Protein AF-A0A1S4B199-F1 (afdb_monomer)

Radius of gyration: 15.04 Å; Cα contacts (8 Å, |Δi|>4): 97; chains: 1; bounding box: 42×39×37 Å

Solvent-accessible surface area (backbone atoms only — not comparable to full-atom values): 6496 Å² total; per-residue (Å²): 125,69,91,77,43,70,54,49,47,54,43,43,67,38,82,97,42,52,61,65,54,25,50,35,50,32,72,78,30,80,40,65,65,60,47,47,56,65,63,66,38,84,92,54,53,70,67,56,45,28,45,66,43,18,76,41,61,27,91,49,101,77,78,59,77,42,52,51,31,54,71,54,19,32,50,55,38,51,66,75,67,50,90,58,92,82,66,64,75,83,47,56,87,75,52,81,85,73,89,81,88,73,77,92,128

pLDDT: mean 81.28, std 19.4, range [34.84, 98.06]

Organism: Nicotiana tabacum (NCBI:txid4097)

Mean predicted aligned error: 8.83 Å

Nearest PDB structures (foldseek):
  7f6l-assembly1_B  TM=8.588E-01  e=7.393E-06  Homo sapiens
  2ziv-assembly1_B  TM=8.925E-01  e=1.839E-05  Homo sapiens
  4p0s-assembly1_B  TM=8.984E-01  e=2.666E-03  Homo sapiens

Secondary structure (DSSP, 8-state):
-GGG-HHHHHHHHSTT--HHHHHHHHHHS-SHHHHHHHHT-TTS-HHHHHTTTTT-EE--TTS--EE--HHHHHHHHHHHH-S-TT--GGGGGG-TTS-------

Sequence (105 aa):
MIKKSPWLKALVAIPKVQPRFAIAIWKKYPTMKSLLHVYMDPSKSVHEKEFLLKDLKVENMLGDDRKLGEICSRRVYRILMAQCGSIKTDDIESGADFFSQHSAE

InterPro domains:
  IPR033310 Mms4/EME1/EME2 [PTHR21077] (2-93)
  IPR042530 EME1/EME2, C-terminal domain [G3DSA:1.10.150.670] (3-92)

Foldseek 3Di:
DQPPQPQLVVQCPQPPRHSLLSVLCCVVQVDPCSLVVVLVPPVDDPVCQLCVQQQRFRDDPPPPRDGSHNLSSNLVSCCSVPPDPVQDSVCSVPPRPDDDPPDDD

Structure (mmCIF, N/CA/C/O backbone):
data_AF-A0A1S4B199-F1
#
_entry.id   AF-A0A1S4B199-F1
#
loop_
_atom_site.group_PDB
_atom_site.id
_atom_site.type_symbol
_atom_site.label_atom_id
_atom_site.label_alt_id
_atom_site.label_comp_id
_atom_site.label_asym_id
_atom_site.label_entity_id
_atom_site.label_seq_id
_atom_site.pdbx_PDB_ins_code
_atom_site.Cartn_x
_atom_site.Cartn_y
_atom_site.Cartn_z
_atom_site.occupancy
_atom_site.B_iso_or_equiv
_atom_site.auth_seq_id
_atom_site.auth_comp_id
_atom_site.auth_asym_id
_atom_site.auth_atom_id
_atom_site.pdbx_PDB_model_num
ATOM 1 N N . MET A 1 1 ? -12.611 -0.487 16.309 1.00 52.25 1 MET A N 1
ATOM 2 C CA . MET A 1 1 ? -12.878 -0.156 14.888 1.00 52.25 1 MET A CA 1
ATOM 3 C C . MET A 1 1 ? -12.278 -1.160 13.895 1.00 52.25 1 MET A C 1
ATOM 5 O O . MET A 1 1 ? -13.003 -1.580 13.006 1.00 52.25 1 MET A O 1
ATOM 9 N N . ILE A 1 2 ? -11.039 -1.649 14.073 1.00 56.91 2 ILE A N 1
ATOM 10 C CA . ILE A 1 2 ? -10.387 -2.621 13.154 1.00 56.91 2 ILE A CA 1
ATOM 11 C C . ILE A 1 2 ? -11.150 -3.958 12.994 1.00 56.91 2 ILE A C 1
ATOM 13 O O . ILE A 1 2 ? -11.106 -4.587 11.941 1.00 56.91 2 ILE A O 1
ATOM 17 N N . LYS A 1 3 ? -11.902 -4.394 14.016 1.00 57.59 3 LYS A N 1
ATOM 18 C CA . LYS A 1 3 ? -12.475 -5.752 14.087 1.00 57.59 3 LYS A CA 1
ATOM 19 C C . LYS A 1 3 ? -13.480 -6.118 12.971 1.00 57.59 3 LYS A C 1
ATOM 21 O O . LYS A 1 3 ? -13.657 -7.315 12.748 1.00 57.59 3 LYS A O 1
ATOM 26 N N . LYS A 1 4 ? -14.091 -5.155 12.260 1.00 77.50 4 LYS A N 1
ATOM 27 C CA . LYS A 1 4 ? -15.182 -5.421 11.292 1.00 77.50 4 LYS A CA 1
ATOM 28 C C . LYS A 1 4 ? -14.789 -5.431 9.810 1.00 77.50 4 LYS A C 1
ATOM 30 O O . LYS A 1 4 ? -15.499 -6.058 9.040 1.00 77.50 4 LYS A O 1
ATOM 35 N N . SER A 1 5 ? -13.702 -4.776 9.396 1.00 89.00 5 SER A N 1
ATOM 36 C CA . SER A 1 5 ? -13.332 -4.695 7.971 1.00 89.00 5 SER A CA 1
ATOM 37 C C . SER A 1 5 ? -12.278 -5.753 7.622 1.00 89.00 5 SER A C 1
ATOM 39 O O . SER A 1 5 ? -11.148 -5.641 8.107 1.00 89.00 5 SER A O 1
ATOM 41 N N . PRO A 1 6 ? -12.594 -6.764 6.785 1.00 93.62 6 PRO A N 1
ATOM 42 C CA . PRO A 1 6 ? -11.598 -7.718 6.292 1.00 93.62 6 PRO A CA 1
ATOM 43 C C . PRO A 1 6 ? -10.467 -7.019 5.537 1.00 93.62 6 PRO A C 1
ATOM 45 O O . PRO A 1 6 ? -9.307 -7.384 5.684 1.00 93.62 6 PRO A O 1
ATOM 48 N N . TRP A 1 7 ? -10.793 -5.955 4.800 1.00 94.75 7 TRP A N 1
ATOM 49 C CA . TRP A 1 7 ? -9.808 -5.183 4.054 1.00 94.75 7 TRP A CA 1
ATOM 50 C C . TRP A 1 7 ? -8.817 -4.453 4.967 1.00 94.75 7 TRP A C 1
ATOM 52 O O . TRP A 1 7 ? -7.610 -4.527 4.760 1.00 94.75 7 TRP A O 1
ATOM 62 N N . LEU A 1 8 ? -9.302 -3.816 6.036 1.00 94.69 8 LEU A N 1
ATOM 63 C CA . LEU A 1 8 ? -8.412 -3.174 7.004 1.00 94.69 8 LEU A CA 1
ATOM 64 C C . LEU A 1 8 ? -7.534 -4.206 7.727 1.00 94.69 8 LEU A C 1
ATOM 66 O O . LEU A 1 8 ? -6.359 -3.943 7.958 1.00 94.69 8 LEU A O 1
ATOM 70 N N . LYS A 1 9 ? -8.073 -5.392 8.045 1.00 94.62 9 LYS A N 1
ATOM 71 C CA . LYS A 1 9 ? -7.271 -6.495 8.599 1.00 94.62 9 LYS A CA 1
ATOM 72 C C . LYS A 1 9 ? -6.176 -6.939 7.628 1.00 94.62 9 LYS A C 1
ATOM 74 O O . LYS A 1 9 ? -5.048 -7.122 8.066 1.00 94.62 9 LYS A O 1
ATOM 79 N N . ALA A 1 10 ? -6.489 -7.054 6.337 1.00 94.06 10 ALA A N 1
ATOM 80 C CA . ALA A 1 10 ? -5.510 -7.402 5.311 1.00 94.06 10 ALA A CA 1
ATOM 81 C C . ALA A 1 10 ? -4.389 -6.356 5.214 1.00 94.06 10 ALA A C 1
ATOM 83 O O . ALA A 1 10 ? -3.222 -6.724 5.220 1.00 94.06 10 ALA A O 1
ATOM 84 N N . LEU A 1 11 ? -4.722 -5.060 5.223 1.00 94.25 11 LEU A N 1
ATOM 85 C CA . LEU A 1 11 ? -3.724 -3.982 5.233 1.00 94.25 11 LEU A CA 1
ATOM 86 C C . LEU A 1 11 ? -2.827 -4.013 6.480 1.00 94.25 11 LEU A C 1
ATOM 88 O O . LEU A 1 11 ? -1.632 -3.760 6.376 1.00 94.25 11 LEU A O 1
ATOM 92 N N . VAL A 1 12 ? -3.389 -4.321 7.653 1.00 92.69 12 VAL A N 1
ATOM 93 C CA . VAL A 1 12 ? -2.626 -4.457 8.909 1.00 92.69 12 VAL A CA 1
ATOM 94 C C . VAL A 1 12 ? -1.731 -5.702 8.904 1.00 92.69 12 VAL A C 1
ATOM 96 O O . VAL A 1 12 ? -0.687 -5.694 9.546 1.00 92.69 12 VAL A O 1
ATOM 99 N N . ALA A 1 13 ? -2.118 -6.758 8.186 1.00 91.38 13 ALA A N 1
ATOM 100 C CA . ALA A 1 13 ? -1.329 -7.982 8.062 1.00 91.38 13 ALA A CA 1
ATOM 101 C C . ALA A 1 13 ? -0.112 -7.830 7.134 1.00 91.38 13 ALA A C 1
ATOM 103 O O . ALA A 1 13 ? 0.748 -8.707 7.119 1.00 91.38 13 ALA A O 1
ATOM 104 N N . ILE A 1 14 ? -0.018 -6.730 6.377 1.00 89.56 14 ILE A N 1
ATOM 105 C CA . ILE A 1 14 ? 1.152 -6.439 5.551 1.00 89.56 14 ILE A CA 1
ATOM 106 C C . ILE A 1 14 ? 2.369 -6.212 6.469 1.00 89.56 14 ILE A C 1
ATOM 108 O O . ILE A 1 14 ? 2.344 -5.301 7.304 1.00 89.56 14 ILE A O 1
ATOM 112 N N . PRO A 1 15 ? 3.462 -6.982 6.315 1.00 85.69 15 PRO A N 1
ATOM 113 C CA . PRO A 1 15 ? 4.638 -6.858 7.169 1.00 85.69 15 PRO A CA 1
ATOM 114 C C . PRO A 1 15 ? 5.189 -5.435 7.189 1.00 85.69 15 PRO A C 1
ATOM 116 O O . PRO A 1 15 ? 5.192 -4.737 6.175 1.00 85.69 15 PRO A O 1
ATOM 119 N N . LYS A 1 16 ? 5.651 -4.982 8.359 1.00 85.06 16 LYS A N 1
ATOM 120 C CA . LYS A 1 16 ? 6.218 -3.637 8.567 1.00 85.06 16 LYS A CA 1
ATOM 121 C C . LYS A 1 16 ? 5.261 -2.467 8.205 1.00 85.06 16 LYS A C 1
ATOM 123 O O . LYS A 1 16 ? 5.692 -1.312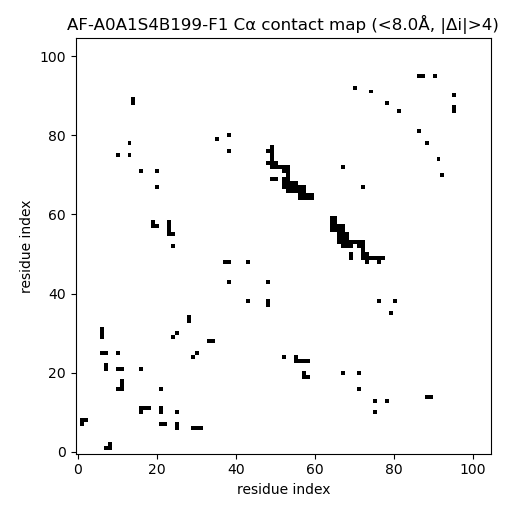 8.236 1.00 85.06 16 LYS A O 1
ATOM 128 N N . VAL A 1 17 ? 3.983 -2.705 7.878 1.00 87.56 17 VAL A N 1
ATOM 129 C CA . VAL A 1 17 ? 2.962 -1.651 7.739 1.00 87.56 17 VAL A CA 1
ATOM 130 C C . VAL A 1 17 ? 2.323 -1.411 9.099 1.00 87.56 17 VAL A C 1
ATOM 132 O O . VAL A 1 17 ? 1.740 -2.296 9.715 1.00 87.56 17 VAL A O 1
ATOM 135 N N . GLN A 1 18 ? 2.439 -0.183 9.593 1.00 87.19 18 GLN A N 1
ATOM 136 C CA . GLN A 1 18 ? 1.883 0.172 10.893 1.00 87.19 18 GLN A CA 1
ATOM 137 C C . GLN A 1 18 ? 0.356 0.342 10.809 1.00 87.19 18 GLN A C 1
ATOM 139 O O . GLN A 1 18 ? -0.141 0.881 9.816 1.00 87.19 18 GLN A O 1
ATOM 144 N N . PRO A 1 19 ? -0.407 0.008 11.869 1.00 90.38 19 PRO A N 1
ATOM 145 C CA . PRO A 1 19 ? -1.866 0.131 11.862 1.00 90.38 19 PRO A CA 1
ATOM 146 C C . PRO A 1 19 ? -2.391 1.518 11.466 1.00 90.38 19 PRO A C 1
ATOM 148 O O . PRO A 1 19 ? -3.394 1.618 10.766 1.00 90.38 19 PRO A O 1
ATOM 151 N N . ARG A 1 20 ? -1.694 2.598 11.844 1.00 89.81 20 ARG A N 1
ATOM 152 C CA . ARG A 1 20 ? -2.053 3.974 11.448 1.00 89.81 20 ARG A CA 1
ATOM 153 C C . ARG A 1 20 ? -1.997 4.204 9.934 1.00 89.81 20 ARG A C 1
ATOM 155 O O . ARG A 1 20 ? -2.867 4.869 9.381 1.00 89.81 20 ARG A O 1
ATOM 162 N N . PHE A 1 21 ? -1.016 3.609 9.257 1.00 92.00 21 PHE A N 1
ATOM 163 C CA . PHE A 1 21 ? -0.868 3.688 7.805 1.00 92.00 21 PHE A CA 1
ATOM 164 C C . PHE A 1 21 ? -1.954 2.872 7.108 1.00 92.00 21 PHE A C 1
ATOM 166 O O . PHE A 1 21 ? -2.589 3.365 6.179 1.00 92.00 21 PHE A O 1
ATOM 173 N N . ALA A 1 22 ? -2.254 1.676 7.623 1.00 93.94 22 ALA A N 1
ATOM 174 C CA . ALA A 1 22 ? -3.373 0.868 7.148 1.00 93.94 22 ALA A CA 1
ATOM 175 C C . ALA A 1 22 ? -4.718 1.611 7.267 1.00 93.94 22 ALA A C 1
ATOM 177 O O . ALA A 1 22 ? -5.519 1.586 6.336 1.00 93.94 22 ALA A O 1
ATOM 178 N N . ILE A 1 23 ? -4.952 2.327 8.374 1.00 93.06 23 ILE A N 1
ATOM 179 C CA . ILE A 1 23 ? -6.157 3.149 8.563 1.00 93.06 23 ILE A CA 1
ATOM 180 C C . ILE A 1 23 ? -6.218 4.290 7.540 1.00 93.06 23 ILE A C 1
ATOM 182 O O . ILE A 1 23 ? -7.278 4.506 6.957 1.00 93.06 23 ILE A O 1
ATOM 186 N N . ALA A 1 24 ? -5.112 4.998 7.292 1.00 94.31 24 ALA A N 1
ATOM 187 C CA . ALA A 1 24 ? -5.071 6.079 6.303 1.00 94.31 24 ALA A CA 1
ATOM 188 C C . ALA A 1 24 ? -5.395 5.568 4.887 1.00 94.31 24 ALA A C 1
ATOM 190 O O . ALA A 1 24 ? -6.237 6.142 4.194 1.00 94.31 24 ALA A O 1
ATOM 191 N N . ILE A 1 25 ? -4.788 4.444 4.484 1.00 96.12 25 ILE A N 1
ATOM 192 C CA . ILE A 1 25 ? -5.058 3.796 3.191 1.00 96.12 25 ILE A CA 1
ATOM 193 C C . ILE A 1 25 ? -6.520 3.367 3.109 1.00 96.12 25 ILE A C 1
ATOM 195 O O . ILE A 1 25 ? -7.179 3.669 2.121 1.00 96.12 25 ILE A O 1
ATOM 199 N N . TRP A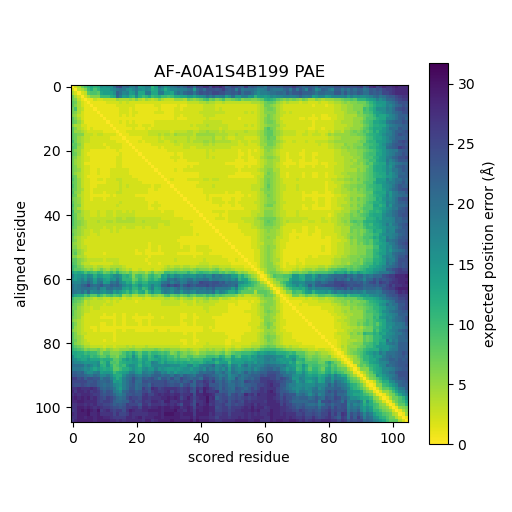 1 26 ? -7.043 2.720 4.152 1.00 95.44 26 TRP A N 1
ATOM 200 C CA . TRP A 1 26 ? -8.440 2.296 4.213 1.00 95.44 26 TRP A CA 1
ATOM 201 C C . TRP A 1 26 ? -9.416 3.476 4.118 1.00 95.44 26 TRP A C 1
ATOM 203 O O . TRP A 1 26 ? -10.423 3.370 3.430 1.00 95.44 26 TRP A O 1
ATOM 213 N N . LYS A 1 27 ? -9.121 4.622 4.740 1.00 93.94 27 LYS A N 1
ATOM 214 C CA . LYS A 1 27 ? -9.959 5.825 4.618 1.00 93.94 27 LYS A CA 1
ATOM 215 C C . LYS A 1 27 ? -10.021 6.349 3.178 1.00 93.94 27 LYS A C 1
ATOM 217 O O . LYS A 1 27 ? -11.100 6.715 2.725 1.00 93.94 27 LYS A O 1
ATOM 222 N N . LYS A 1 28 ? -8.891 6.369 2.454 1.00 96.31 28 LYS A N 1
ATOM 223 C CA . LYS A 1 28 ? -8.844 6.821 1.047 1.00 96.31 28 LYS A CA 1
ATOM 224 C C . LYS A 1 28 ? -9.377 5.777 0.062 1.00 96.31 28 LYS A C 1
ATOM 226 O O . LYS A 1 28 ? -10.005 6.136 -0.927 1.00 96.31 28 LYS A O 1
ATOM 231 N N . TYR A 1 29 ? -9.141 4.499 0.342 1.00 97.50 29 TYR A N 1
ATOM 232 C CA . TYR A 1 29 ? -9.543 3.354 -0.471 1.00 97.50 29 TYR A CA 1
ATOM 233 C C . TYR A 1 29 ? -10.282 2.329 0.409 1.00 97.50 29 TYR A C 1
ATOM 235 O O . TYR A 1 29 ? -9.679 1.350 0.873 1.00 97.50 29 TYR A O 1
ATOM 243 N N . PRO A 1 30 ? -11.595 2.530 0.655 1.00 95.19 30 PRO A N 1
ATOM 244 C CA . PRO A 1 30 ? -12.375 1.747 1.624 1.00 95.19 30 PRO A CA 1
ATOM 245 C C . PRO A 1 30 ? -12.517 0.262 1.300 1.00 95.19 30 PRO A C 1
ATOM 247 O O . PRO A 1 30 ? -12.910 -0.521 2.168 1.00 95.19 30 PRO A O 1
ATOM 250 N N . THR A 1 31 ? -12.184 -0.143 0.073 1.00 96.06 31 THR A N 1
ATOM 251 C CA . THR A 1 31 ? -12.208 -1.536 -0.382 1.00 96.06 31 THR A CA 1
ATOM 252 C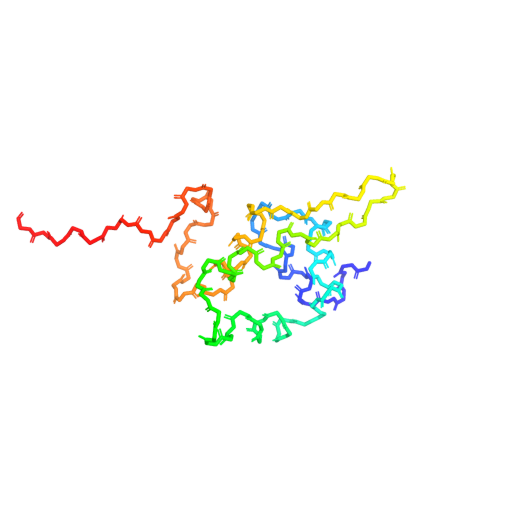 C . THR A 1 31 ? -10.918 -1.899 -1.113 1.00 96.06 31 THR A C 1
ATOM 254 O O . THR A 1 31 ? -10.301 -1.046 -1.755 1.00 96.06 31 THR A O 1
ATOM 257 N N . MET A 1 32 ? -10.556 -3.186 -1.105 1.00 95.88 32 MET A N 1
ATOM 258 C CA . MET A 1 32 ? -9.444 -3.700 -1.915 1.00 95.88 32 MET A CA 1
ATOM 259 C C . MET A 1 32 ? -9.622 -3.334 -3.396 1.00 95.88 32 MET A C 1
ATOM 261 O O . MET A 1 32 ? -8.700 -2.812 -4.015 1.00 95.88 32 MET A O 1
ATOM 265 N N . LYS A 1 33 ? -10.841 -3.505 -3.934 1.00 96.31 33 LYS A N 1
ATOM 266 C CA . LYS A 1 33 ? -11.192 -3.154 -5.319 1.00 96.31 33 LYS A CA 1
ATOM 267 C C . LYS A 1 33 ? -10.866 -1.695 -5.652 1.00 96.31 33 LYS A C 1
ATOM 269 O O . LYS A 1 33 ? -10.329 -1.437 -6.721 1.00 96.31 33 LYS A O 1
ATOM 274 N N . SER A 1 34 ? -11.160 -0.751 -4.753 1.00 97.88 34 SER A N 1
ATOM 275 C CA . SER A 1 34 ? -10.894 0.674 -5.003 1.00 97.88 34 SER A CA 1
ATOM 276 C C . SER A 1 34 ? -9.404 1.003 -5.118 1.00 97.88 34 SER A C 1
ATOM 278 O O . SER A 1 34 ? -9.039 1.835 -5.942 1.00 97.88 34 SER A O 1
ATOM 280 N N . LEU A 1 35 ? -8.543 0.329 -4.348 1.00 98.06 35 LEU A N 1
ATOM 281 C CA . LEU A 1 35 ? -7.094 0.501 -4.463 1.00 98.06 35 LEU A CA 1
ATOM 282 C C . LEU A 1 35 ? -6.553 -0.205 -5.713 1.00 98.06 35 LEU A C 1
ATOM 284 O O . LEU A 1 35 ? -5.814 0.398 -6.490 1.00 98.06 35 LEU A O 1
ATOM 288 N N . LEU A 1 36 ? -6.970 -1.457 -5.939 1.00 97.25 36 LEU A N 1
ATOM 289 C CA . LEU A 1 36 ? -6.545 -2.238 -7.102 1.00 97.25 36 LEU A CA 1
ATOM 290 C C . LEU A 1 36 ? -6.946 -1.575 -8.418 1.00 97.25 36 LEU A C 1
ATOM 292 O O . LEU A 1 36 ? -6.145 -1.566 -9.339 1.00 97.25 36 LEU A O 1
ATOM 296 N N . HIS A 1 37 ? -8.122 -0.950 -8.505 1.00 98.00 37 HIS A N 1
ATOM 297 C CA . HIS A 1 37 ? -8.543 -0.231 -9.710 1.00 98.00 37 HIS A CA 1
ATOM 298 C C . HIS A 1 37 ? -7.524 0.836 -10.142 1.00 98.00 37 HIS A C 1
ATOM 300 O O . HIS A 1 37 ? -7.237 0.970 -11.325 1.00 98.00 37 HIS A O 1
ATOM 306 N N . VAL A 1 38 ? -6.937 1.569 -9.190 1.00 97.81 38 VAL A N 1
ATOM 307 C CA . VAL A 1 38 ? -5.925 2.593 -9.495 1.00 97.81 38 VAL A CA 1
ATOM 308 C C . VAL A 1 38 ? -4.558 1.964 -9.791 1.00 97.81 38 VAL A C 1
ATOM 310 O O . VAL A 1 38 ? -3.834 2.450 -10.655 1.00 97.81 38 VAL A O 1
ATOM 313 N N . TYR A 1 39 ? -4.199 0.863 -9.124 1.00 97.44 39 TYR A N 1
ATOM 314 C CA . TYR A 1 39 ? -2.973 0.118 -9.443 1.00 97.44 39 TYR A CA 1
ATOM 315 C C . TYR A 1 39 ? -3.032 -0.619 -10.786 1.00 97.44 39 TYR A C 1
ATOM 317 O O . TYR A 1 39 ? -1.998 -0.817 -11.422 1.00 97.44 39 TYR A O 1
ATOM 325 N N . MET A 1 40 ? -4.217 -1.005 -11.247 1.00 96.06 40 MET A N 1
ATOM 326 C CA . MET A 1 40 ? -4.416 -1.707 -12.516 1.00 96.06 40 MET A CA 1
ATOM 327 C C . MET A 1 40 ? -4.608 -0.761 -13.706 1.00 96.06 40 MET A C 1
ATOM 329 O O . MET A 1 40 ? -4.739 -1.235 -14.828 1.00 96.06 40 MET A O 1
ATOM 333 N N . ASP A 1 41 ? -4.566 0.556 -13.490 1.00 97.38 41 ASP A N 1
ATOM 334 C CA . ASP A 1 41 ? -4.607 1.552 -14.560 1.00 97.38 41 ASP A CA 1
ATOM 335 C C . ASP A 1 41 ? -3.412 1.357 -15.522 1.00 97.38 41 ASP A C 1
ATOM 337 O O . ASP A 1 41 ? -2.257 1.486 -15.091 1.00 97.38 41 ASP A O 1
ATOM 341 N N . PRO A 1 42 ? -3.644 1.018 -16.805 1.00 96.62 42 PRO A N 1
ATOM 342 C CA . PRO A 1 42 ? -2.570 0.784 -17.765 1.00 96.62 42 PRO A CA 1
ATOM 343 C C . PRO A 1 42 ? -1.857 2.075 -18.186 1.00 96.62 42 PRO A C 1
ATOM 345 O O . PRO A 1 42 ? -0.749 2.001 -18.706 1.00 96.62 42 PRO A O 1
ATOM 348 N N . SER A 1 43 ? -2.450 3.251 -17.943 1.00 97.75 43 SER A N 1
ATOM 349 C CA . SER A 1 43 ? -1.828 4.543 -18.259 1.00 97.75 43 SER A CA 1
ATOM 350 C C . SER A 1 43 ? -0.724 4.942 -17.277 1.00 97.75 43 SER A C 1
ATOM 352 O O . SER A 1 43 ? 0.068 5.832 -17.576 1.00 97.75 43 SER A O 1
ATOM 354 N N . LYS A 1 44 ? -0.655 4.284 -16.111 1.00 96.75 44 LYS A N 1
ATOM 355 C CA . LYS A 1 44 ? 0.344 4.546 -15.072 1.00 96.75 44 LYS A CA 1
ATOM 356 C C . LYS A 1 44 ? 1.514 3.582 -15.175 1.00 96.75 44 LYS A C 1
ATOM 358 O O . LYS A 1 44 ? 1.335 2.361 -15.227 1.00 96.75 44 LYS A O 1
ATOM 363 N N . SER A 1 45 ? 2.718 4.125 -15.088 1.00 96.12 45 SER A N 1
ATOM 364 C CA . SER A 1 45 ? 3.937 3.339 -14.931 1.00 96.12 45 SER A CA 1
ATOM 365 C C . SER A 1 45 ? 3.961 2.590 -13.592 1.00 96.12 45 SER A C 1
ATOM 367 O O . SER A 1 45 ? 3.277 2.946 -12.628 1.00 96.12 45 SER A O 1
ATOM 369 N N . VAL A 1 46 ? 4.801 1.557 -13.503 1.00 93.69 46 VAL A N 1
ATOM 370 C CA . VAL A 1 46 ? 5.056 0.840 -12.240 1.00 93.69 46 VAL A CA 1
ATOM 371 C C . VAL A 1 46 ? 5.560 1.799 -11.157 1.00 93.69 46 VAL A C 1
ATOM 373 O O . VAL A 1 46 ? 5.109 1.723 -10.017 1.00 93.69 46 VAL A O 1
ATOM 376 N N . HIS A 1 47 ? 6.427 2.748 -11.521 1.00 93.56 47 HIS A N 1
ATOM 377 C CA . HIS A 1 47 ? 6.947 3.749 -10.593 1.00 93.56 47 HIS A CA 1
ATOM 378 C C . HIS A 1 47 ? 5.829 4.636 -10.026 1.00 93.56 47 HIS A C 1
ATOM 380 O O . HIS A 1 47 ? 5.710 4.795 -8.817 1.00 93.56 47 HIS A O 1
ATOM 386 N N . GLU A 1 48 ? 4.929 5.162 -10.855 1.00 97.12 48 GLU A N 1
ATOM 387 C CA . GLU A 1 48 ? 3.808 5.965 -10.344 1.00 97.12 48 GLU A CA 1
ATOM 388 C C . GLU A 1 48 ? 2.914 5.176 -9.380 1.00 97.12 48 GLU A C 1
ATOM 390 O O . GLU A 1 48 ? 2.425 5.725 -8.391 1.00 97.12 48 GLU A O 1
ATOM 395 N N . LYS A 1 49 ? 2.725 3.878 -9.634 1.00 97.12 49 LYS A N 1
ATOM 396 C CA . LYS A 1 49 ? 1.919 2.997 -8.781 1.00 97.12 49 LYS A CA 1
ATOM 397 C C . LYS A 1 49 ? 2.604 2.708 -7.447 1.00 97.12 49 LYS A C 1
ATOM 399 O O . LYS A 1 49 ? 1.963 2.815 -6.402 1.00 97.12 49 LYS A O 1
ATOM 404 N N . GLU A 1 50 ? 3.905 2.426 -7.459 1.00 95.50 50 GLU A N 1
ATOM 405 C CA . GLU A 1 50 ? 4.704 2.234 -6.244 1.00 95.50 50 GLU A CA 1
ATOM 406 C C . GLU A 1 50 ? 4.660 3.453 -5.316 1.00 95.50 50 GLU A C 1
ATOM 408 O O . GLU A 1 50 ? 4.663 3.306 -4.094 1.00 95.50 50 GLU A O 1
ATOM 413 N N . PHE A 1 51 ? 4.576 4.659 -5.874 1.00 96.44 51 PHE A N 1
ATOM 414 C CA . PHE A 1 51 ? 4.633 5.917 -5.128 1.00 96.44 51 PHE A CA 1
ATOM 415 C C . PHE A 1 51 ? 3.254 6.579 -4.943 1.00 96.44 51 PHE A C 1
ATOM 417 O O . PHE A 1 51 ? 3.160 7.629 -4.308 1.00 96.44 51 PHE A O 1
ATOM 424 N N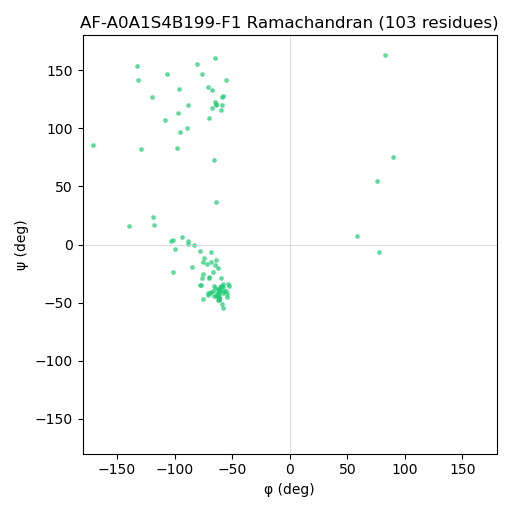 . LEU A 1 52 ? 2.175 5.936 -5.407 1.00 98.00 52 LEU A N 1
ATOM 425 C CA . LEU A 1 52 ? 0.796 6.445 -5.381 1.00 98.00 52 LEU A CA 1
ATOM 426 C C . LEU A 1 52 ? 0.322 6.891 -3.986 1.00 98.00 52 LEU A C 1
ATOM 428 O O . LEU A 1 52 ? -0.489 7.811 -3.858 1.00 98.00 52 LEU A O 1
ATOM 432 N N . LEU A 1 53 ? 0.780 6.211 -2.932 1.00 97.38 53 LEU A N 1
ATOM 433 C CA . LEU A 1 53 ? 0.331 6.438 -1.561 1.00 97.38 53 LEU A CA 1
ATOM 434 C C . LEU A 1 53 ? 1.303 7.300 -0.743 1.00 97.38 53 LEU A C 1
ATOM 436 O O . LEU A 1 53 ? 0.978 7.618 0.398 1.00 97.38 53 LEU A O 1
ATOM 440 N N . LYS A 1 54 ? 2.469 7.694 -1.282 1.00 95.62 54 LYS A N 1
ATOM 441 C CA . LYS A 1 54 ? 3.551 8.317 -0.492 1.00 95.62 54 LYS A CA 1
ATOM 442 C C . LYS A 1 54 ? 3.118 9.594 0.231 1.00 95.62 54 LYS A C 1
ATOM 444 O O . LYS A 1 54 ? 3.517 9.818 1.369 1.00 95.62 54 LYS A O 1
ATOM 449 N N . ASP A 1 55 ? 2.264 10.387 -0.415 1.00 94.81 55 ASP A N 1
ATOM 450 C CA . ASP A 1 55 ? 1.778 11.679 0.076 1.00 94.81 55 ASP A CA 1
ATOM 451 C C . ASP A 1 55 ? 0.455 11.578 0.845 1.00 94.81 55 ASP A C 1
ATOM 453 O O . ASP A 1 55 ? -0.132 12.594 1.218 1.00 94.81 55 ASP A O 1
ATOM 457 N N . LEU A 1 56 ? -0.036 10.359 1.093 1.00 94.62 56 LEU A N 1
ATOM 458 C CA . LEU A 1 56 ? -1.252 10.156 1.865 1.00 94.62 56 LEU A CA 1
ATOM 459 C C . LEU A 1 56 ? -1.047 10.642 3.302 1.00 94.62 56 LEU A C 1
ATOM 461 O O . LEU A 1 56 ? -0.168 10.147 4.008 1.00 94.62 56 LEU A O 1
ATOM 465 N N . LYS A 1 57 ? -1.870 11.605 3.725 1.00 92.12 57 LYS A N 1
ATOM 466 C CA . LYS A 1 57 ? -1.856 12.132 5.090 1.00 92.12 57 LYS A CA 1
ATOM 467 C C . LYS A 1 57 ? -2.330 11.073 6.079 1.00 92.12 57 LYS A C 1
ATOM 469 O O . LYS A 1 57 ? -3.350 10.417 5.868 1.00 92.12 57 LYS A O 1
ATOM 474 N N . VAL A 1 58 ? -1.583 10.929 7.163 1.00 88.69 58 VAL A N 1
ATOM 475 C CA . VAL A 1 58 ? -1.879 10.031 8.272 1.00 88.69 58 VAL A CA 1
ATOM 476 C C . VAL A 1 58 ? -2.297 10.911 9.437 1.00 88.69 58 VAL A C 1
ATOM 478 O O . VAL A 1 58 ? -1.470 11.595 10.031 1.00 88.69 58 VAL A O 1
ATOM 481 N N . GLU A 1 59 ? -3.592 10.906 9.745 1.00 80.12 59 GLU A N 1
ATOM 482 C CA . GLU A 1 59 ? -4.116 11.652 10.888 1.00 80.12 59 GLU A CA 1
ATOM 483 C C . GLU A 1 59 ? -3.437 11.176 12.182 1.00 80.12 59 GLU A C 1
ATOM 485 O O . GLU A 1 59 ? -3.544 10.006 12.564 1.00 80.12 59 GLU A O 1
ATOM 490 N N . ASN A 1 60 ? -2.757 12.094 12.868 1.00 66.06 60 ASN A N 1
ATOM 491 C CA . ASN A 1 60 ? -2.268 11.905 14.228 1.00 66.06 60 ASN A CA 1
ATOM 492 C C . ASN A 1 60 ? -3.120 12.736 15.188 1.00 66.06 60 ASN A C 1
ATOM 494 O O . ASN A 1 60 ? -3.518 13.853 14.873 1.00 66.06 60 ASN A O 1
ATOM 498 N N . MET A 1 61 ? -3.321 12.239 16.410 1.00 56.91 61 MET A N 1
ATOM 499 C CA . MET A 1 61 ? -4.004 13.000 17.467 1.00 56.91 61 MET A CA 1
ATOM 500 C C . MET A 1 61 ? -3.207 14.217 17.982 1.00 56.91 61 MET A C 1
ATOM 502 O O . MET A 1 61 ? -3.732 14.982 18.778 1.00 56.91 61 MET A O 1
ATOM 506 N N . LEU A 1 62 ? -1.956 14.403 17.538 1.00 60.34 62 LEU A N 1
ATOM 507 C CA . LEU A 1 62 ? -1.013 15.413 18.046 1.00 60.34 62 LEU A CA 1
ATOM 508 C C . LEU A 1 62 ? -0.559 16.438 16.983 1.00 60.34 62 LEU A C 1
ATOM 510 O O . LEU A 1 62 ? 0.500 17.036 17.120 1.00 60.34 62 LEU A O 1
ATOM 514 N N . GLY A 1 63 ? -1.344 16.654 15.921 1.00 55.44 63 GLY A N 1
ATOM 515 C CA . GLY A 1 63 ? -1.190 17.814 15.023 1.00 55.44 63 GLY A CA 1
ATOM 516 C C . GLY A 1 63 ? -0.046 17.767 13.999 1.00 55.44 63 GLY A C 1
ATOM 517 O O . GLY A 1 63 ? 0.009 18.630 13.129 1.00 55.44 63 GLY A O 1
ATOM 518 N N . ASP A 1 64 ? 0.830 16.761 14.045 1.00 60.25 64 ASP A N 1
ATOM 519 C CA . ASP A 1 64 ? 1.858 16.552 13.020 1.00 60.25 64 ASP A CA 1
ATOM 520 C C . ASP A 1 64 ? 1.301 15.652 11.900 1.00 60.25 64 ASP A C 1
ATOM 522 O O . ASP A 1 64 ? 1.194 14.426 12.061 1.00 60.25 64 ASP A O 1
ATOM 526 N N . ASP A 1 65 ? 0.892 16.287 10.794 1.00 66.56 65 ASP A N 1
ATOM 527 C CA . ASP A 1 65 ? 0.353 15.690 9.561 1.00 66.56 65 ASP A CA 1
ATOM 528 C C . ASP A 1 65 ? 1.444 14.860 8.854 1.00 66.56 65 ASP A C 1
ATOM 530 O O . ASP A 1 65 ? 2.013 15.232 7.823 1.00 66.56 65 ASP A O 1
ATOM 534 N N . ARG A 1 66 ? 1.780 13.700 9.423 1.00 83.12 66 ARG A N 1
ATOM 535 C CA . ARG A 1 66 ? 2.776 12.810 8.825 1.00 83.12 66 ARG A CA 1
ATOM 536 C C . ARG A 1 66 ? 2.219 12.172 7.562 1.00 83.12 66 ARG A C 1
ATOM 538 O O . ARG A 1 66 ? 1.098 11.671 7.530 1.00 83.12 66 ARG A O 1
ATOM 545 N N . LYS A 1 67 ? 3.036 12.151 6.515 1.00 91.12 67 LYS A N 1
ATOM 546 C CA . LYS A 1 67 ? 2.749 11.410 5.286 1.00 91.12 67 LYS A CA 1
ATOM 547 C C . LYS A 1 67 ? 3.092 9.930 5.461 1.00 91.12 67 LYS A C 1
ATOM 549 O O . LYS A 1 67 ? 3.944 9.572 6.273 1.00 91.12 67 LYS A O 1
ATOM 554 N N . LEU A 1 68 ? 2.446 9.073 4.675 1.00 91.44 68 LEU A N 1
ATOM 555 C CA . LEU A 1 68 ? 2.688 7.628 4.661 1.00 91.44 68 LEU A CA 1
ATOM 556 C C . LEU A 1 68 ? 4.135 7.271 4.269 1.00 91.44 68 LEU A C 1
ATOM 558 O O . LEU A 1 68 ? 4.711 6.324 4.803 1.00 91.44 68 LEU A O 1
ATOM 562 N N . GLY A 1 69 ? 4.715 8.037 3.341 1.00 92.31 69 GLY A N 1
ATOM 563 C CA . GLY A 1 69 ? 6.080 7.862 2.860 1.00 92.31 69 GLY A CA 1
ATOM 564 C C . GLY A 1 69 ? 6.232 6.796 1.771 1.00 92.31 69 GLY A C 1
ATOM 565 O O . GLY A 1 69 ? 5.371 5.942 1.541 1.00 92.31 69 GLY A O 1
ATOM 566 N N . GLU A 1 70 ? 7.368 6.857 1.080 1.00 92.62 70 GLU A N 1
ATOM 567 C CA . GLU A 1 70 ? 7.656 6.044 -0.109 1.00 92.62 70 GLU A CA 1
ATOM 568 C C . GLU A 1 70 ? 7.785 4.556 0.215 1.00 92.62 70 GLU A C 1
ATOM 570 O O . GLU A 1 70 ? 7.256 3.717 -0.510 1.00 92.62 70 GLU A O 1
ATOM 575 N N . ILE A 1 71 ? 8.424 4.227 1.341 1.00 89.19 71 ILE A N 1
ATOM 576 C CA . ILE A 1 71 ? 8.663 2.842 1.767 1.00 89.19 71 ILE A CA 1
ATOM 577 C C . ILE A 1 71 ? 7.335 2.107 1.979 1.00 89.19 71 ILE A C 1
ATOM 579 O O . ILE A 1 71 ? 7.143 1.001 1.473 1.00 89.19 71 ILE A O 1
ATOM 583 N N . CYS A 1 72 ? 6.394 2.724 2.703 1.00 91.75 72 CYS A N 1
ATOM 584 C CA . CYS A 1 72 ? 5.090 2.117 2.956 1.00 91.75 72 CYS A CA 1
ATOM 585 C C . CYS A 1 72 ? 4.260 2.024 1.668 1.00 91.75 72 CYS A C 1
ATOM 587 O O . CYS A 1 72 ? 3.624 0.999 1.431 1.00 91.75 72 CYS A O 1
ATOM 589 N N . SER A 1 73 ? 4.296 3.060 0.822 1.00 95.38 73 SER A N 1
ATOM 590 C CA . SER A 1 73 ? 3.598 3.068 -0.468 1.00 95.38 73 SER A CA 1
ATOM 591 C C . SER A 1 73 ? 4.064 1.922 -1.371 1.00 95.38 73 SER A C 1
ATOM 593 O O . SER A 1 73 ? 3.247 1.122 -1.832 1.00 95.38 73 SER A O 1
ATOM 595 N N . ARG A 1 74 ? 5.385 1.787 -1.543 1.00 93.12 74 ARG A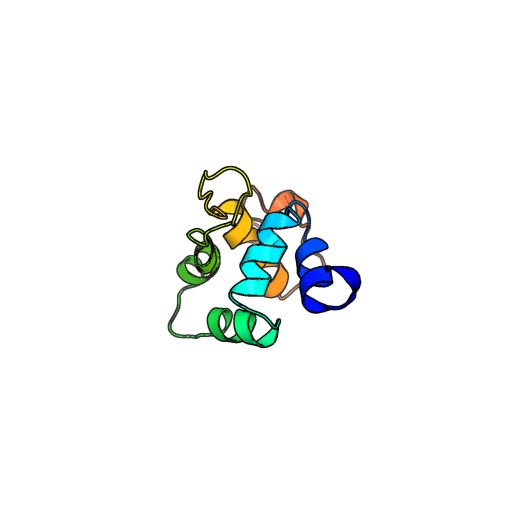 N 1
ATOM 596 C CA . ARG A 1 74 ? 6.002 0.760 -2.389 1.00 93.12 74 ARG A CA 1
ATOM 597 C C . ARG A 1 74 ? 5.691 -0.642 -1.884 1.00 93.12 74 ARG A C 1
ATOM 599 O O . ARG A 1 74 ? 5.346 -1.522 -2.668 1.00 93.12 74 ARG A O 1
ATOM 606 N N . ARG A 1 75 ? 5.767 -0.843 -0.566 1.00 90.62 75 ARG A N 1
ATOM 607 C CA . ARG A 1 75 ? 5.495 -2.139 0.063 1.00 90.62 75 ARG A CA 1
ATOM 608 C C . ARG A 1 75 ? 4.067 -2.616 -0.176 1.00 90.62 75 ARG A C 1
ATOM 610 O O . ARG A 1 75 ? 3.870 -3.771 -0.540 1.00 90.62 75 ARG A O 1
ATOM 617 N N . VAL A 1 76 ? 3.088 -1.732 0.007 1.00 94.06 76 VAL A N 1
ATOM 618 C CA . VAL A 1 76 ? 1.675 -2.064 -0.218 1.00 94.06 76 VAL A CA 1
ATOM 619 C C . VAL A 1 76 ? 1.431 -2.421 -1.682 1.00 94.06 76 VAL A C 1
ATOM 621 O O . VAL A 1 76 ? 0.792 -3.435 -1.951 1.00 94.06 76 VAL A O 1
ATOM 624 N N . TYR A 1 77 ? 1.984 -1.642 -2.619 1.00 95.00 77 TYR A N 1
ATOM 625 C CA . TYR A 1 77 ? 1.873 -1.938 -4.047 1.00 95.00 77 TYR A CA 1
ATOM 626 C C . TYR A 1 77 ? 2.432 -3.323 -4.392 1.00 95.00 77 TYR A C 1
ATOM 628 O O . TYR A 1 77 ? 1.708 -4.148 -4.943 1.00 95.00 77 TYR A O 1
ATOM 636 N N . ARG A 1 78 ? 3.691 -3.601 -4.030 1.00 91.00 78 ARG A N 1
ATOM 637 C CA . ARG A 1 78 ? 4.365 -4.851 -4.415 1.00 91.00 78 ARG A CA 1
ATOM 63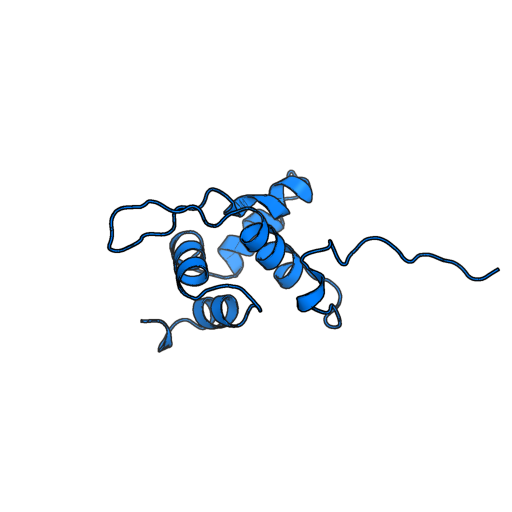8 C C . ARG A 1 78 ? 3.673 -6.087 -3.864 1.00 91.00 78 ARG A C 1
ATOM 640 O O . ARG A 1 78 ? 3.537 -7.063 -4.581 1.00 91.00 78 ARG A O 1
ATOM 647 N N . ILE A 1 79 ? 3.192 -6.032 -2.624 1.00 90.19 79 ILE A N 1
ATOM 648 C CA . ILE A 1 79 ? 2.502 -7.172 -2.008 1.00 90.19 79 ILE A CA 1
ATOM 649 C C . ILE A 1 79 ? 1.147 -7.427 -2.665 1.00 90.19 79 ILE A C 1
ATOM 651 O O . ILE A 1 79 ? 0.794 -8.577 -2.902 1.00 90.19 79 ILE A O 1
ATOM 655 N N . LEU A 1 80 ? 0.385 -6.377 -2.977 1.00 92.06 80 LEU A N 1
ATOM 656 C CA . LEU A 1 80 ? -0.940 -6.538 -3.583 1.00 92.06 80 LEU A CA 1
ATOM 657 C C . LEU A 1 80 ? -0.884 -6.900 -5.069 1.00 92.06 80 LEU A C 1
ATOM 659 O O . LEU A 1 80 ? -1.808 -7.536 -5.566 1.00 92.06 80 LEU A O 1
ATOM 663 N N . MET A 1 81 ? 0.173 -6.481 -5.766 1.00 92.00 81 MET A N 1
ATOM 664 C CA . MET A 1 81 ? 0.360 -6.712 -7.200 1.00 92.00 81 MET A CA 1
ATOM 665 C C . MET A 1 81 ? 1.328 -7.863 -7.506 1.00 92.00 81 MET A C 1
ATOM 667 O O . MET A 1 81 ? 1.623 -8.111 -8.676 1.00 92.00 81 MET A O 1
ATOM 671 N N . ALA A 1 82 ? 1.820 -8.562 -6.480 1.00 87.75 82 ALA A N 1
ATOM 672 C CA . ALA A 1 82 ? 2.691 -9.719 -6.628 1.00 87.75 82 ALA A CA 1
ATOM 673 C C . ALA A 1 82 ? 2.013 -10.809 -7.467 1.00 87.75 82 ALA A C 1
ATOM 675 O O . ALA A 1 82 ? 0.907 -11.251 -7.162 1.00 87.75 82 ALA A O 1
ATOM 676 N N . GLN A 1 83 ? 2.707 -11.284 -8.500 1.00 83.31 83 GLN A N 1
ATOM 677 C CA . GLN A 1 83 ? 2.260 -12.432 -9.296 1.00 83.31 83 GLN A CA 1
ATOM 678 C C . GLN A 1 83 ? 2.688 -13.768 -8.670 1.00 83.31 83 GLN A C 1
ATOM 680 O O . GLN A 1 83 ? 2.102 -14.805 -8.967 1.00 83.31 83 GLN A O 1
ATOM 685 N N . CYS A 1 84 ? 3.691 -13.742 -7.784 1.00 76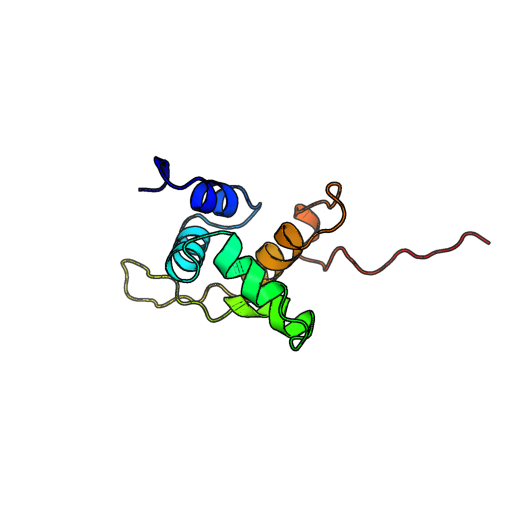.94 84 CYS A N 1
ATOM 686 C CA . CYS A 1 84 ? 4.208 -14.912 -7.086 1.00 76.94 84 CYS A CA 1
ATOM 687 C C . CYS A 1 84 ? 4.050 -14.760 -5.567 1.00 76.94 84 CYS A C 1
ATOM 689 O O . CYS A 1 84 ? 4.500 -13.779 -4.978 1.00 76.94 84 CYS A O 1
ATOM 691 N N . GLY A 1 85 ? 3.434 -15.750 -4.917 1.00 69.38 85 GLY A N 1
ATOM 692 C CA . GLY A 1 85 ? 3.178 -15.737 -3.472 1.00 69.38 85 GLY A CA 1
ATOM 693 C C . GLY A 1 85 ? 4.388 -16.079 -2.594 1.00 69.38 85 GLY A C 1
ATOM 694 O O . GLY A 1 85 ? 4.285 -15.995 -1.375 1.00 69.38 85 GLY A O 1
ATOM 695 N N . SER A 1 86 ? 5.526 -16.468 -3.181 1.00 70.94 86 SER A N 1
ATOM 696 C CA . SER A 1 86 ? 6.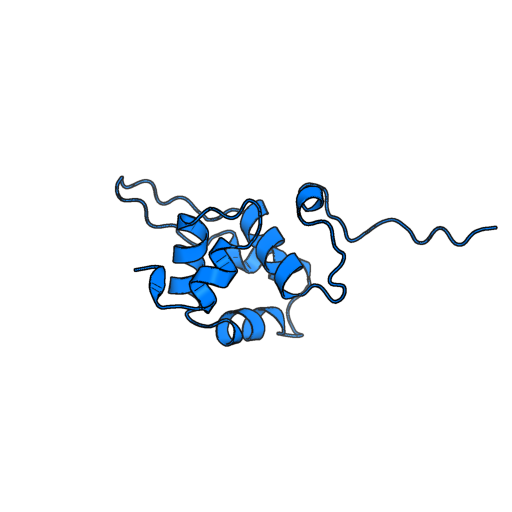746 -16.823 -2.439 1.00 70.94 86 SER A CA 1
ATOM 697 C C . SER A 1 86 ? 7.662 -15.630 -2.146 1.00 70.94 86 SER A C 1
ATOM 699 O O . SER A 1 86 ? 8.757 -15.822 -1.616 1.00 70.94 86 SER A O 1
ATOM 701 N N . ILE A 1 87 ? 7.257 -14.410 -2.517 1.00 65.50 87 ILE A N 1
ATOM 702 C CA . ILE A 1 87 ? 8.068 -13.205 -2.331 1.00 65.50 87 ILE A CA 1
ATOM 703 C C . ILE A 1 87 ? 8.276 -12.960 -0.835 1.00 65.50 87 ILE A C 1
ATOM 705 O O . ILE A 1 87 ? 7.327 -12.755 -0.074 1.00 65.50 87 ILE A O 1
ATOM 709 N N . LYS A 1 88 ? 9.544 -12.953 -0.412 1.00 59.94 88 LYS A N 1
ATOM 710 C CA . LYS A 1 88 ? 9.934 -12.612 0.955 1.00 59.94 88 LYS A CA 1
ATOM 711 C C . LYS A 1 88 ? 9.707 -11.121 1.179 1.00 59.94 88 LYS A C 1
ATOM 713 O O . LYS A 1 88 ? 10.411 -10.259 0.663 1.00 59.94 88 LYS A O 1
ATOM 718 N N . THR A 1 89 ? 8.700 -10.807 1.979 1.00 59.12 89 THR A N 1
ATOM 719 C CA . THR A 1 89 ? 8.274 -9.431 2.261 1.00 59.12 89 THR A CA 1
ATOM 720 C C . THR A 1 89 ? 9.275 -8.618 3.088 1.00 59.12 89 THR A C 1
ATOM 722 O O . THR A 1 89 ? 9.168 -7.390 3.154 1.00 59.12 89 THR A O 1
ATOM 725 N N . ASP A 1 90 ? 10.248 -9.281 3.717 1.00 53.22 90 ASP A N 1
ATOM 726 C CA . ASP A 1 90 ? 11.304 -8.630 4.495 1.00 53.22 90 ASP A CA 1
ATOM 727 C C . ASP A 1 90 ? 12.376 -7.967 3.615 1.00 53.22 90 ASP A C 1
ATOM 729 O O . ASP A 1 90 ? 12.916 -6.935 4.026 1.00 53.22 90 ASP A O 1
ATOM 733 N N . ASP A 1 91 ? 12.556 -8.448 2.376 1.00 52.84 91 ASP A N 1
ATOM 734 C CA . ASP A 1 91 ? 13.527 -7.955 1.381 1.00 52.84 91 ASP A CA 1
ATOM 735 C C . ASP A 1 91 ? 13.020 -6.729 0.588 1.00 52.84 91 ASP A C 1
ATOM 737 O O . ASP A 1 91 ? 13.720 -6.147 -0.242 1.00 52.84 91 ASP A O 1
ATOM 741 N N . ILE A 1 92 ? 11.793 -6.268 0.864 1.00 52.56 92 ILE A N 1
ATOM 742 C CA . ILE A 1 92 ? 11.144 -5.141 0.162 1.00 52.56 92 ILE A CA 1
ATOM 743 C C . ILE A 1 92 ? 11.876 -3.805 0.387 1.00 52.56 92 ILE A C 1
ATOM 745 O O . ILE A 1 92 ? 11.704 -2.858 -0.382 1.00 52.56 92 ILE A O 1
ATOM 749 N N . GLU A 1 93 ? 12.724 -3.716 1.412 1.00 47.59 93 GLU A N 1
ATOM 750 C CA . GLU A 1 93 ? 13.575 -2.543 1.642 1.00 47.59 93 GLU A CA 1
ATOM 751 C C . GLU A 1 93 ? 14.637 -2.357 0.543 1.00 47.59 93 GLU A C 1
ATOM 753 O O . GLU A 1 93 ? 15.036 -1.225 0.284 1.00 47.59 93 GLU A O 1
ATOM 758 N N . SER A 1 94 ? 15.008 -3.433 -0.167 1.00 43.53 94 SER A N 1
ATOM 759 C CA . SER A 1 94 ? 16.044 -3.434 -1.213 1.00 43.53 94 SER A CA 1
ATOM 760 C C . SER A 1 94 ? 15.527 -3.802 -2.611 1.00 43.53 94 SER A C 1
ATOM 762 O O . SER A 1 94 ? 16.298 -4.101 -3.513 1.00 43.53 94 SER A O 1
ATOM 764 N N . GLY A 1 95 ? 14.214 -3.743 -2.843 1.00 45.12 95 GLY A N 1
ATOM 765 C CA . GLY A 1 95 ? 13.698 -3.881 -4.202 1.00 45.12 95 GLY A CA 1
ATOM 766 C C . GLY A 1 95 ? 13.713 -5.318 -4.746 1.00 45.12 95 GLY A C 1
ATOM 767 O O . GLY A 1 95 ? 14.220 -5.535 -5.838 1.00 45.12 95 GLY A O 1
ATOM 768 N N . ALA A 1 96 ? 13.097 -6.265 -4.036 1.00 41.78 96 ALA A N 1
ATOM 769 C CA . ALA A 1 96 ? 13.087 -7.711 -4.314 1.00 41.78 96 ALA A CA 1
ATOM 770 C C . ALA A 1 96 ? 12.422 -8.207 -5.632 1.00 41.78 96 ALA A C 1
ATOM 772 O O . ALA A 1 96 ? 11.822 -9.272 -5.619 1.00 41.78 96 ALA A O 1
ATOM 773 N N . ASP A 1 97 ? 12.527 -7.479 -6.753 1.00 43.75 97 ASP A N 1
ATOM 774 C CA . ASP A 1 97 ? 12.041 -7.920 -8.080 1.00 43.75 97 ASP A CA 1
ATOM 775 C C . ASP A 1 97 ? 12.981 -7.578 -9.259 1.00 43.75 97 ASP A C 1
ATOM 777 O O . ASP A 1 97 ? 12.579 -7.666 -10.415 1.00 43.75 97 ASP A O 1
ATOM 781 N N . PHE A 1 98 ? 14.249 -7.226 -9.027 1.00 44.34 98 PHE A N 1
ATOM 782 C CA . PHE A 1 98 ? 15.259 -7.264 -10.094 1.00 44.34 98 PHE A CA 1
ATOM 783 C C . PHE A 1 98 ? 16.516 -7.973 -9.585 1.00 44.34 98 PHE A C 1
ATOM 785 O O . PHE A 1 98 ? 16.902 -7.780 -8.440 1.00 44.34 98 PHE A O 1
ATOM 792 N N . PHE A 1 99 ? 17.136 -8.772 -10.457 1.00 46.34 99 PHE A N 1
ATOM 793 C CA . PHE A 1 99 ? 18.326 -9.621 -10.265 1.00 46.34 99 PHE A CA 1
ATOM 794 C C . PHE A 1 99 ? 18.074 -11.059 -9.787 1.00 46.34 99 PHE A C 1
ATOM 796 O O . PHE A 1 99 ? 18.390 -11.444 -8.666 1.00 46.34 99 PHE A O 1
ATOM 803 N N . SER A 1 100 ? 17.612 -11.906 -10.711 1.00 41.78 100 SER A N 1
ATOM 804 C CA . SER A 1 100 ? 18.421 -13.045 -11.191 1.00 41.78 100 SER A CA 1
ATOM 805 C C . SER A 1 100 ? 17.757 -13.720 -12.399 1.00 41.78 100 SER A C 1
ATOM 807 O O . SER A 1 100 ? 17.066 -14.723 -12.284 1.00 41.78 100 SER A O 1
ATOM 809 N N . GLN A 1 101 ? 18.022 -13.193 -13.596 1.00 43.94 101 GLN A N 1
ATOM 810 C CA . GLN A 1 101 ? 18.253 -14.075 -14.739 1.00 43.94 101 GLN A CA 1
ATOM 811 C C . GLN A 1 101 ? 19.767 -14.187 -14.895 1.00 43.94 101 GLN A C 1
ATOM 813 O O . GLN A 1 101 ? 20.386 -13.436 -15.640 1.00 43.94 101 GLN A O 1
ATOM 818 N N . HIS A 1 102 ? 20.374 -15.081 -14.119 1.00 39.00 102 HIS A N 1
ATOM 819 C CA . HIS A 1 102 ? 21.589 -15.735 -14.579 1.00 39.00 102 HIS A CA 1
ATOM 820 C C . HIS A 1 102 ? 21.105 -17.046 -15.187 1.00 39.00 102 HIS A C 1
ATOM 822 O O . HIS A 1 102 ? 20.783 -17.993 -14.471 1.00 39.00 102 HIS A O 1
ATOM 828 N N . SER A 1 103 ? 20.935 -17.049 -16.508 1.00 42.19 103 SER A N 1
ATOM 829 C CA . SER A 1 103 ? 20.963 -18.301 -17.251 1.00 42.19 1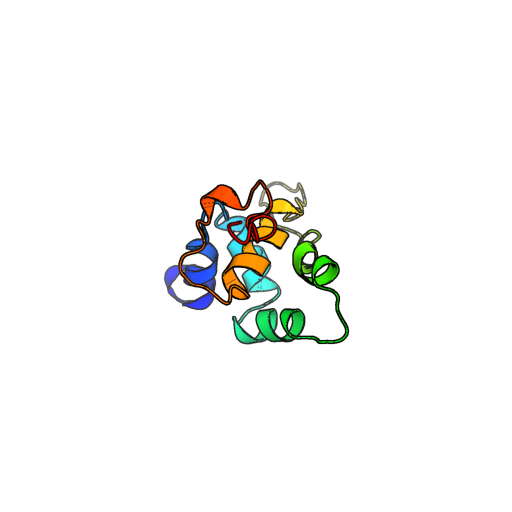03 SER A CA 1
ATOM 830 C C . SER A 1 103 ? 22.326 -18.925 -16.980 1.00 42.19 103 SER A C 1
ATOM 832 O O . SER A 1 103 ? 23.343 -18.245 -17.098 1.00 42.19 103 SER A O 1
ATOM 834 N N . ALA A 1 104 ? 22.326 -20.173 -16.531 1.00 41.47 104 ALA A N 1
ATOM 835 C CA . ALA A 1 104 ? 23.542 -20.946 -16.384 1.00 41.47 104 ALA A CA 1
ATOM 836 C C . ALA A 1 104 ? 24.126 -21.229 -17.776 1.00 41.47 104 ALA A C 1
ATOM 838 O O . ALA A 1 104 ? 23.476 -21.911 -18.566 1.00 41.47 104 ALA A O 1
ATOM 839 N N . GLU A 1 105 ? 25.329 -20.718 -18.029 1.00 34.84 105 GLU A N 1
ATOM 840 C CA . GLU A 1 105 ? 26.352 -21.319 -18.894 1.00 34.84 105 GLU A CA 1
ATOM 841 C C . GLU A 1 105 ? 27.700 -21.229 -18.172 1.00 34.84 105 GLU A C 1
ATOM 843 O O . GLU A 1 105 ? 27.993 -20.154 -17.597 1.00 34.84 105 GLU A O 1
#